Protein AF-A0A6L8L2R3-F1 (afdb_monomer_lite)

Secondary structure (DSSP, 8-state):
-PPPPP--TTHHHHHHHHHHHHHHHHHHHHHHHHHHHHHHHHHHHHHHHHHHHHHHHHHTSTT----HHHHHHHHHHHHHHHHHHHHHHHHHHHHHHHHHHHHHHHHHHHHHHHHHHHHHHHHHHHHHHHHHHHHHHHHHHHHHHHHHHHHHTTS--

Sequence (157 aa):
MAPARFRYALEPAALQRQWTLDALLLELSECNVALRQRHDEHGQVLAQLAEGRADWLAMSAPGQLLQVDRQRRLAGYLEQRQRTAAALAQACDALAQQREQIIAQIGAAQRAVDAVLAHKDQARAVFFKARLSSEFKQADDQWNVLQTVRSTDGDEY

Foldseek 3Di:
DDDDDDDDPCVVVLVVLVVVLVVLVVVLVVLVVVLVVLVVVLVVLVVVLVVLVVVLVVLVDPPHDNPPVVNVVSVVVNVVSVVVNVVSVVVSVVSVVVSVVSVVVSVVSVVVSVVVVVVSVVSVVVVVVVVVVVVVVVVVVVVVVVVVVVVVVVPPD

Structure (mmCIF, N/CA/C/O backbone):
data_AF-A0A6L8L2R3-F1
#
_entry.id   AF-A0A6L8L2R3-F1
#
loop_
_atom_site.group_PDB
_atom_site.id
_atom_site.type_symbol
_atom_site.label_atom_id
_atom_site.label_alt_id
_atom_site.label_comp_id
_atom_site.label_asym_id
_atom_site.label_entity_id
_atom_site.label_seq_id
_atom_site.pdbx_PDB_ins_code
_atom_site.Cartn_x
_atom_site.Cartn_y
_atom_site.Cartn_z
_atom_site.occupancy
_atom_site.B_iso_or_equiv
_atom_site.auth_seq_id
_atom_site.auth_comp_id
_atom_site.auth_asym_id
_atom_site.auth_atom_id
_atom_site.pdbx_PDB_model_num
ATOM 1 N N . MET A 1 1 ? 20.537 19.324 -45.240 1.00 44.88 1 MET A N 1
ATOM 2 C CA . MET A 1 1 ? 19.531 18.380 -44.697 1.00 44.88 1 MET A CA 1
ATOM 3 C C . MET A 1 1 ? 19.765 18.243 -43.201 1.00 44.88 1 MET A C 1
ATOM 5 O O . MET A 1 1 ? 20.913 18.094 -42.806 1.00 44.88 1 MET A O 1
ATOM 9 N N . ALA A 1 2 ? 18.730 18.364 -42.366 1.00 49.88 2 ALA A N 1
ATOM 10 C CA . ALA A 1 2 ? 18.891 18.203 -40.920 1.00 49.88 2 ALA A CA 1
ATOM 11 C C . ALA A 1 2 ? 19.215 16.734 -40.580 1.00 49.88 2 ALA A C 1
ATOM 13 O O . ALA A 1 2 ? 18.607 15.839 -41.172 1.00 49.88 2 ALA A O 1
ATOM 14 N N . PRO A 1 3 ? 20.141 16.460 -39.646 1.00 64.12 3 PRO A N 1
ATOM 15 C CA . PRO A 1 3 ? 20.484 15.093 -39.281 1.00 64.12 3 PRO A CA 1
ATOM 16 C C . PRO A 1 3 ? 19.282 14.376 -38.653 1.00 64.12 3 PRO A C 1
ATOM 18 O O . PRO A 1 3 ? 18.579 14.941 -37.809 1.00 64.12 3 PRO A O 1
ATOM 21 N N . ALA A 1 4 ? 19.064 13.116 -39.040 1.00 74.75 4 ALA A N 1
ATOM 22 C CA . ALA A 1 4 ? 18.007 12.283 -38.477 1.00 74.75 4 ALA A CA 1
ATOM 23 C C . ALA A 1 4 ? 18.169 12.171 -36.947 1.00 74.75 4 ALA A C 1
ATOM 25 O O . ALA A 1 4 ? 19.231 11.798 -36.437 1.00 74.75 4 ALA A O 1
ATOM 26 N N . ARG A 1 5 ? 17.115 12.538 -36.208 1.00 84.75 5 ARG A N 1
ATOM 27 C CA . ARG A 1 5 ? 17.055 12.454 -34.740 1.00 84.75 5 ARG A CA 1
ATOM 28 C C . ARG A 1 5 ? 16.592 11.056 -34.325 1.00 84.75 5 ARG A C 1
ATOM 30 O O . ARG A 1 5 ? 15.692 10.507 -34.956 1.00 84.75 5 ARG A O 1
ATOM 37 N N . PHE A 1 6 ? 17.163 10.511 -33.250 1.00 88.25 6 PHE A N 1
ATOM 38 C CA . PHE A 1 6 ? 16.705 9.244 -32.674 1.00 88.25 6 PHE A CA 1
ATOM 39 C C . PHE A 1 6 ? 15.242 9.361 -32.227 1.00 88.25 6 PHE A C 1
ATOM 41 O O . PHE A 1 6 ? 14.882 10.293 -31.506 1.00 88.25 6 PHE A O 1
ATOM 48 N N . ARG A 1 7 ? 14.409 8.407 -32.645 1.00 90.00 7 ARG A N 1
ATOM 49 C CA . ARG A 1 7 ? 13.029 8.243 -32.181 1.00 90.00 7 ARG A CA 1
ATOM 50 C C . ARG A 1 7 ? 12.860 6.809 -31.713 1.00 90.00 7 ARG A C 1
ATOM 52 O O . ARG A 1 7 ? 13.138 5.880 -32.467 1.00 90.00 7 ARG A O 1
ATOM 59 N N . TYR A 1 8 ? 12.421 6.638 -30.474 1.00 91.81 8 TYR A N 1
ATOM 60 C CA . TYR A 1 8 ? 12.203 5.316 -29.915 1.00 91.81 8 TYR A CA 1
ATOM 61 C C . TYR A 1 8 ? 10.848 4.772 -30.376 1.00 91.81 8 TYR A C 1
ATOM 63 O O . TYR A 1 8 ? 9.813 5.392 -30.147 1.00 91.81 8 TYR A O 1
ATOM 71 N N . ALA A 1 9 ? 10.851 3.617 -31.042 1.00 90.19 9 ALA A N 1
ATOM 72 C CA . ALA A 1 9 ? 9.642 3.042 -31.637 1.00 90.19 9 ALA A CA 1
ATOM 73 C C . ALA A 1 9 ? 8.581 2.645 -30.594 1.00 90.19 9 ALA A C 1
ATOM 75 O O . ALA A 1 9 ? 7.391 2.655 -30.890 1.00 90.19 9 ALA A O 1
ATOM 76 N N . LEU A 1 10 ? 9.008 2.329 -29.367 1.00 93.31 10 LEU A N 1
ATOM 77 C CA . LEU A 1 10 ? 8.130 1.906 -28.274 1.00 93.31 10 LEU A CA 1
ATOM 78 C C . LEU A 1 10 ? 7.832 3.037 -27.277 1.00 93.31 10 LEU A C 1
ATOM 80 O O . LEU A 1 10 ? 7.410 2.761 -26.156 1.00 93.31 10 LEU A O 1
ATOM 84 N N . GLU A 1 11 ? 8.028 4.302 -27.663 1.00 91.75 11 GLU A N 1
ATOM 85 C CA . GLU A 1 11 ? 7.728 5.455 -26.801 1.00 91.75 11 GLU A CA 1
ATOM 86 C C . GLU A 1 11 ? 6.278 5.457 -26.277 1.00 91.75 11 GLU A C 1
ATOM 88 O O . GLU A 1 11 ? 6.101 5.646 -25.073 1.00 91.75 11 GLU A O 1
ATOM 93 N N . PRO A 1 12 ? 5.238 5.162 -27.091 1.00 93.62 12 PRO A N 1
ATOM 94 C CA . PRO A 1 12 ? 3.864 5.114 -26.584 1.00 93.62 12 PRO A CA 1
ATOM 95 C C . PRO A 1 12 ? 3.674 4.049 -25.497 1.00 93.62 12 PRO A C 1
ATOM 97 O O . PRO A 1 12 ? 3.016 4.290 -24.490 1.00 93.62 12 PRO A O 1
ATOM 100 N N . ALA A 1 13 ? 4.306 2.884 -25.663 1.00 91.75 13 ALA A N 1
ATOM 101 C CA . ALA A 1 13 ? 4.243 1.803 -24.685 1.00 91.75 13 ALA A CA 1
ATOM 102 C C . ALA A 1 13 ? 5.051 2.110 -23.411 1.00 91.75 13 ALA A C 1
ATOM 104 O O . ALA A 1 13 ? 4.745 1.571 -22.349 1.00 91.75 13 ALA A O 1
ATOM 105 N N . ALA A 1 14 ? 6.093 2.943 -23.498 1.00 92.44 14 ALA A N 1
ATOM 106 C CA . ALA A 1 14 ? 6.828 3.432 -22.333 1.00 92.44 14 ALA A CA 1
ATOM 107 C C . ALA A 1 14 ? 5.964 4.396 -21.509 1.00 92.44 14 ALA A C 1
ATOM 109 O O . ALA A 1 14 ? 5.814 4.202 -20.305 1.00 92.44 14 ALA A O 1
ATOM 110 N N . LEU A 1 15 ? 5.333 5.368 -22.177 1.00 95.25 15 LEU A N 1
ATOM 111 C CA . LEU A 1 15 ? 4.427 6.328 -21.543 1.00 95.25 15 LEU A CA 1
ATOM 112 C C . LEU A 1 15 ? 3.234 5.636 -20.885 1.00 95.25 15 LEU A C 1
ATOM 114 O O . LEU A 1 15 ? 2.913 5.932 -19.741 1.00 95.25 15 LEU A O 1
ATOM 118 N N . GLN A 1 16 ? 2.624 4.663 -21.565 1.00 95.38 16 GLN A N 1
ATOM 119 C CA . GLN A 1 16 ? 1.507 3.912 -20.999 1.00 95.38 16 GLN A CA 1
ATOM 120 C C . GLN A 1 16 ? 1.897 3.187 -19.704 1.00 95.38 16 GLN A C 1
ATOM 122 O O . GLN A 1 16 ? 1.151 3.233 -18.733 1.00 95.38 16 GLN A O 1
ATOM 127 N N . ARG A 1 17 ? 3.073 2.547 -19.663 1.00 94.44 17 ARG A N 1
ATOM 128 C CA . ARG A 1 17 ? 3.566 1.875 -18.449 1.00 94.44 17 ARG A CA 1
ATOM 129 C C . ARG A 1 17 ? 3.868 2.860 -17.325 1.00 94.44 17 ARG A C 1
ATOM 131 O O . ARG A 1 17 ? 3.618 2.538 -16.168 1.00 94.44 17 ARG A O 1
ATOM 138 N N . GLN A 1 18 ? 4.377 4.042 -17.664 1.00 95.81 18 GLN A N 1
ATOM 139 C CA . GLN A 1 18 ? 4.599 5.107 -16.693 1.00 95.81 18 GLN A CA 1
ATOM 140 C C . GLN A 1 18 ? 3.274 5.593 -16.097 1.00 95.81 18 GLN A C 1
ATOM 142 O O . GLN A 1 18 ? 3.152 5.656 -14.882 1.00 95.81 18 GLN A O 1
ATOM 147 N N . TRP A 1 19 ? 2.242 5.797 -16.919 1.00 97.19 19 TRP A N 1
ATOM 148 C CA . TRP A 1 19 ? 0.906 6.135 -16.422 1.00 97.19 19 TRP A CA 1
ATOM 149 C C . TRP A 1 19 ? 0.290 5.035 -15.562 1.00 97.19 19 TRP A C 1
ATOM 151 O O . TRP A 1 19 ? -0.362 5.343 -14.571 1.00 97.19 19 TRP A O 1
ATOM 161 N N . THR A 1 20 ? 0.502 3.759 -15.898 1.00 95.88 20 THR A N 1
ATOM 162 C CA . THR A 1 20 ? 0.075 2.655 -15.027 1.00 95.88 20 THR A CA 1
ATOM 163 C C . THR A 1 20 ? 0.756 2.734 -13.661 1.00 95.88 20 THR A C 1
ATOM 165 O O . THR A 1 20 ? 0.094 2.550 -12.646 1.00 95.88 20 THR A O 1
ATOM 168 N N . LEU A 1 21 ? 2.060 3.024 -13.620 1.00 97.56 21 LEU A N 1
ATOM 169 C CA . LEU A 1 21 ? 2.786 3.191 -12.362 1.00 97.56 21 LEU A CA 1
ATOM 170 C C . LEU A 1 21 ? 2.252 4.386 -11.560 1.00 97.56 21 LEU A C 1
ATOM 172 O O . LEU A 1 21 ? 1.984 4.242 -10.371 1.00 97.56 21 LEU A O 1
ATOM 176 N N . ASP A 1 22 ? 2.048 5.531 -12.211 1.00 97.94 22 ASP A N 1
ATOM 177 C CA . ASP A 1 22 ? 1.522 6.740 -11.570 1.00 97.94 22 ASP A CA 1
ATOM 178 C C . ASP A 1 22 ? 0.111 6.512 -11.002 1.00 97.94 22 ASP A C 1
ATOM 180 O O . ASP A 1 22 ? -0.181 6.924 -9.879 1.00 97.94 22 ASP A O 1
ATOM 184 N N . ALA A 1 23 ? -0.748 5.798 -11.738 1.00 97.69 23 ALA A N 1
ATOM 185 C CA . ALA A 1 23 ? -2.081 5.419 -11.278 1.00 97.69 23 ALA A CA 1
ATOM 186 C C . ALA A 1 23 ? -2.022 4.521 -10.032 1.00 97.69 23 ALA A C 1
ATOM 188 O O . ALA A 1 23 ? -2.712 4.789 -9.052 1.00 97.69 23 ALA A O 1
ATOM 189 N N . LEU A 1 24 ? -1.145 3.513 -10.019 1.00 97.75 24 LEU A N 1
ATOM 190 C CA . LEU A 1 24 ? -0.968 2.640 -8.855 1.00 97.75 24 LEU A CA 1
ATOM 191 C C . LEU A 1 24 ? -0.420 3.391 -7.631 1.00 97.75 24 LEU A C 1
ATOM 193 O O . LEU A 1 24 ? -0.802 3.098 -6.499 1.00 97.75 24 LEU A O 1
ATOM 197 N N . LEU A 1 25 ? 0.468 4.369 -7.833 1.00 98.00 25 LEU A N 1
ATOM 198 C CA . LEU A 1 25 ? 0.969 5.217 -6.748 1.00 98.00 25 LEU A CA 1
ATOM 199 C C . LEU A 1 25 ? -0.138 6.100 -6.157 1.00 98.00 25 LEU A C 1
ATOM 201 O O . LEU A 1 25 ? -0.185 6.288 -4.937 1.00 98.00 25 LEU A O 1
ATOM 205 N N . LEU A 1 26 ? -1.041 6.607 -7.000 1.00 98.19 26 LEU A N 1
ATOM 206 C CA . LEU A 1 26 ? -2.221 7.339 -6.554 1.00 98.19 26 LEU A CA 1
ATOM 207 C C . LEU A 1 26 ? -3.154 6.428 -5.747 1.00 98.19 26 LEU A C 1
ATOM 209 O O . LEU A 1 26 ? -3.480 6.770 -4.610 1.00 98.19 26 LEU A O 1
ATOM 213 N N . GLU A 1 27 ? -3.488 5.245 -6.262 1.00 97.50 27 GLU A N 1
ATOM 214 C CA . GLU A 1 27 ? -4.311 4.257 -5.550 1.00 97.50 27 GLU A CA 1
ATOM 215 C C . GLU A 1 27 ? -3.701 3.871 -4.191 1.00 97.50 27 GLU A C 1
ATOM 217 O O . GLU A 1 27 ? -4.408 3.778 -3.184 1.00 97.50 27 GLU A O 1
ATOM 222 N N . LEU A 1 28 ? -2.373 3.714 -4.112 1.00 98.12 28 LEU A N 1
ATOM 223 C CA . LEU A 1 28 ? -1.679 3.459 -2.847 1.00 98.12 28 LEU A CA 1
ATOM 224 C C . LEU A 1 28 ? -1.866 4.613 -1.854 1.00 98.12 28 LEU A C 1
ATOM 226 O O . LEU A 1 28 ? -2.060 4.382 -0.658 1.00 98.12 28 LEU A O 1
ATOM 230 N N . SER A 1 29 ? -1.787 5.856 -2.330 1.00 97.88 29 SER A N 1
ATOM 231 C CA . SER A 1 29 ? -1.972 7.042 -1.491 1.00 97.88 29 SER A CA 1
ATOM 232 C C . SER A 1 29 ? -3.395 7.122 -0.933 1.00 97.88 29 SER A C 1
ATOM 234 O O . SER A 1 29 ? -3.566 7.338 0.267 1.00 97.88 29 SER A O 1
ATOM 236 N N . GLU A 1 30 ? -4.401 6.839 -1.762 1.00 97.94 30 GLU A N 1
ATOM 237 C CA . GLU A 1 30 ? -5.809 6.802 -1.368 1.00 97.94 30 GLU A CA 1
ATOM 238 C C . GLU A 1 30 ? -6.061 5.681 -0.355 1.00 97.94 30 GLU A C 1
ATOM 240 O O . GLU A 1 30 ? -6.674 5.911 0.691 1.00 97.94 30 GLU A O 1
ATOM 245 N N . CYS A 1 31 ? -5.501 4.491 -0.598 1.00 97.69 31 CYS A N 1
ATOM 246 C CA . CYS A 1 31 ? -5.593 3.361 0.323 1.00 97.69 31 CYS A CA 1
ATOM 247 C C . CYS A 1 31 ? -4.959 3.682 1.687 1.00 97.69 31 CYS A C 1
ATOM 249 O O . CYS A 1 31 ? -5.518 3.333 2.728 1.00 97.69 31 CYS A O 1
ATOM 251 N N . ASN A 1 32 ? -3.818 4.379 1.710 1.00 97.44 32 ASN A N 1
ATOM 252 C CA . ASN A 1 32 ? -3.167 4.797 2.954 1.00 97.44 32 ASN A CA 1
ATOM 253 C C . ASN A 1 32 ? -4.007 5.824 3.728 1.00 97.44 32 ASN A C 1
ATOM 255 O O . ASN A 1 32 ? -4.093 5.743 4.955 1.00 97.44 32 ASN A O 1
ATOM 259 N N . VAL A 1 33 ? -4.634 6.778 3.031 1.00 98.12 33 VAL A N 1
ATOM 260 C CA . VAL A 1 33 ? -5.542 7.756 3.652 1.00 98.12 33 VAL A CA 1
ATOM 261 C C . VAL A 1 33 ? -6.750 7.046 4.258 1.00 98.12 33 VAL A C 1
ATOM 263 O O . VAL A 1 33 ? -7.060 7.273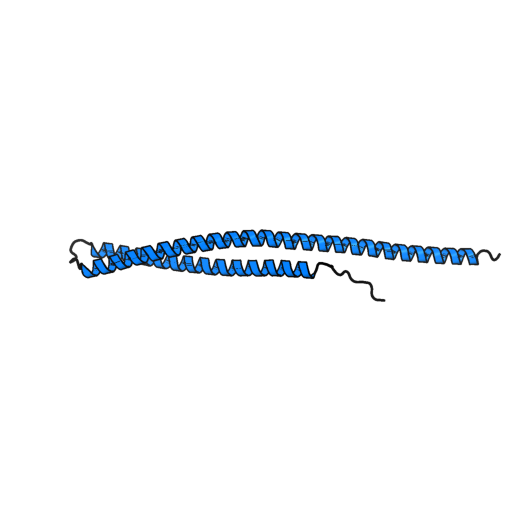 5.428 1.00 98.12 33 VAL A O 1
ATOM 266 N N . ALA A 1 34 ? -7.381 6.139 3.509 1.00 97.00 34 ALA A N 1
ATOM 267 C CA . ALA A 1 34 ? -8.514 5.357 3.991 1.00 97.00 34 ALA A CA 1
ATOM 268 C C . ALA A 1 34 ? -8.140 4.507 5.216 1.00 97.00 34 ALA A C 1
ATOM 270 O O . ALA A 1 34 ? -8.861 4.508 6.213 1.00 97.00 34 ALA A O 1
ATOM 271 N N . LEU A 1 35 ? -6.991 3.826 5.182 1.00 97.12 35 LEU A N 1
ATOM 272 C CA . LEU A 1 35 ? -6.503 3.010 6.294 1.00 97.12 35 LEU A CA 1
ATOM 273 C C . LEU A 1 35 ? -6.239 3.852 7.546 1.00 97.12 35 LEU A C 1
ATOM 275 O O . LEU A 1 35 ? -6.648 3.467 8.641 1.00 97.12 35 LEU A O 1
ATOM 279 N N . ARG A 1 36 ? -5.613 5.025 7.392 1.00 97.62 36 ARG A N 1
ATOM 280 C CA . ARG A 1 36 ? -5.400 5.959 8.504 1.00 97.62 36 ARG A CA 1
ATOM 281 C C . ARG A 1 36 ? -6.724 6.417 9.107 1.00 97.62 36 ARG A C 1
ATOM 283 O O . ARG A 1 36 ? -6.888 6.340 10.319 1.00 97.62 36 ARG A O 1
ATOM 290 N N . GLN A 1 37 ? -7.678 6.824 8.270 1.00 97.69 37 GLN A N 1
ATOM 291 C CA . GLN A 1 37 ? -8.994 7.251 8.735 1.00 97.69 37 GLN A CA 1
ATOM 292 C C . GLN A 1 37 ? -9.706 6.135 9.516 1.00 97.69 37 GLN A C 1
ATOM 294 O O . GLN A 1 37 ? -10.245 6.387 10.592 1.00 97.69 37 GLN A O 1
ATOM 299 N N . ARG A 1 38 ? -9.672 4.889 9.026 1.00 96.56 38 ARG A N 1
ATOM 300 C CA . ARG A 1 38 ? -10.278 3.749 9.733 1.00 96.56 38 ARG A CA 1
ATOM 301 C C . ARG A 1 38 ? -9.572 3.420 11.043 1.00 96.56 38 ARG A C 1
ATOM 303 O O . ARG A 1 38 ? -10.248 3.094 12.017 1.00 96.56 38 ARG A O 1
ATOM 310 N N . HIS A 1 39 ? -8.251 3.565 11.107 1.00 97.38 39 HIS A N 1
ATOM 311 C CA . HIS A 1 39 ? -7.515 3.443 12.364 1.00 97.38 39 HIS A CA 1
ATOM 312 C C . HIS A 1 39 ? -7.903 4.520 13.377 1.00 97.38 39 HIS A C 1
ATOM 314 O O . HIS A 1 39 ? -8.106 4.192 14.547 1.00 97.38 39 HIS A O 1
ATOM 320 N N . ASP A 1 40 ? -8.047 5.770 12.938 1.00 97.94 40 ASP A N 1
ATOM 321 C CA . ASP A 1 40 ? -8.457 6.877 13.802 1.00 97.94 40 ASP A CA 1
ATOM 322 C C . ASP A 1 40 ? -9.890 6.657 14.327 1.00 97.94 40 ASP A C 1
ATOM 324 O O . ASP A 1 40 ? -10.139 6.772 15.529 1.00 97.94 40 ASP A O 1
ATOM 328 N N . GLU A 1 41 ? -10.822 6.245 13.459 1.00 97.44 41 GLU A N 1
ATOM 329 C CA . GLU A 1 41 ? -12.192 5.864 13.838 1.00 97.44 41 GLU A CA 1
ATOM 330 C C . GLU A 1 41 ? -12.203 4.697 14.840 1.00 97.44 41 GLU A C 1
ATOM 332 O O . GLU A 1 41 ? -12.905 4.743 15.854 1.00 97.44 41 GLU A O 1
ATOM 337 N N . HIS A 1 42 ? -11.397 3.659 14.599 1.00 97.44 42 HIS A N 1
ATOM 338 C CA . HIS A 1 42 ? -11.267 2.522 15.508 1.00 97.44 42 HIS A CA 1
ATOM 339 C C . HIS A 1 42 ? -10.724 2.959 16.875 1.00 97.44 42 HIS A C 1
ATOM 341 O O . HIS A 1 42 ? -11.281 2.586 17.908 1.00 97.44 42 HIS A O 1
ATOM 347 N N . GLY A 1 43 ? -9.696 3.812 16.893 1.00 97.56 43 GLY A N 1
ATOM 348 C CA . GLY A 1 43 ? -9.129 4.382 18.114 1.00 97.56 43 GLY A CA 1
ATOM 349 C C . GLY A 1 43 ? -10.153 5.178 18.927 1.00 97.56 43 GLY A C 1
ATOM 350 O O . GLY A 1 43 ? -10.241 5.004 20.143 1.00 97.56 43 GLY A O 1
ATOM 351 N N . GLN A 1 44 ? -10.990 5.982 18.266 1.00 97.88 44 GLN A N 1
ATOM 352 C CA . GLN A 1 44 ? -12.076 6.717 18.924 1.00 97.88 44 GLN A CA 1
ATOM 353 C C . GLN A 1 44 ? -13.109 5.777 19.556 1.00 97.88 44 GLN A C 1
ATOM 355 O O . GLN A 1 44 ? -13.534 6.000 20.691 1.00 97.88 44 GLN A O 1
ATOM 360 N N . VAL A 1 45 ? -13.496 4.702 18.863 1.00 97.50 45 VAL A N 1
ATOM 361 C CA . VAL A 1 45 ? -14.438 3.711 19.408 1.00 97.50 45 VAL A CA 1
ATOM 362 C C . VAL A 1 45 ? -13.833 2.966 20.602 1.00 97.50 45 VAL A C 1
ATOM 364 O O . VAL A 1 45 ? -14.534 2.725 21.586 1.00 97.50 45 VAL A O 1
ATOM 367 N N . LEU A 1 46 ? -12.539 2.640 20.565 1.00 97.62 46 LEU A N 1
ATOM 368 C CA . LEU A 1 46 ? -11.847 2.029 21.703 1.00 97.62 46 LEU A CA 1
ATOM 369 C C . LEU A 1 46 ? -11.786 2.967 22.915 1.00 97.62 46 LEU A C 1
ATOM 371 O O . LEU A 1 46 ? -12.016 2.517 24.039 1.00 97.62 46 LEU A O 1
ATOM 375 N N . ALA A 1 47 ? -11.547 4.263 22.701 1.00 97.38 47 ALA A N 1
ATOM 376 C CA . ALA A 1 47 ? -11.592 5.260 23.769 1.00 97.38 47 ALA A CA 1
ATOM 377 C C . ALA A 1 47 ? -12.997 5.357 24.393 1.00 97.38 47 ALA A C 1
ATOM 379 O O . ALA A 1 47 ? -13.135 5.289 25.613 1.00 97.38 47 ALA A O 1
ATOM 380 N N . GLN A 1 48 ? -14.047 5.396 23.565 1.00 96.50 48 GLN A N 1
ATOM 381 C CA . GLN A 1 48 ? -15.444 5.392 24.021 1.00 96.50 48 GLN A CA 1
ATOM 382 C C . GLN A 1 48 ? -15.818 4.111 24.783 1.00 96.50 48 GLN A C 1
ATOM 384 O O . GLN A 1 48 ? -16.606 4.153 25.728 1.00 96.50 48 GLN A O 1
ATOM 389 N N . LEU A 1 49 ? -15.270 2.958 24.386 1.00 97.00 49 LEU A N 1
ATOM 390 C CA . LEU A 1 49 ? -15.434 1.703 25.120 1.00 97.00 49 LEU A CA 1
ATOM 391 C C . LEU A 1 49 ? -14.747 1.745 26.485 1.00 97.00 49 LEU A C 1
ATOM 393 O O . LEU A 1 49 ? -15.304 1.229 27.452 1.00 97.00 49 LEU A O 1
ATOM 397 N N . ALA A 1 50 ? -13.551 2.327 26.571 1.00 96.06 50 ALA A N 1
ATOM 398 C CA . ALA A 1 50 ? -12.832 2.476 27.831 1.00 96.06 50 ALA A CA 1
ATOM 399 C C . ALA A 1 50 ? -13.585 3.403 28.798 1.00 96.06 50 ALA A C 1
ATOM 401 O O . ALA A 1 50 ? -13.785 3.035 29.955 1.00 96.06 50 ALA A O 1
ATOM 402 N N . GLU A 1 51 ? -14.075 4.543 28.306 1.00 95.56 51 GLU A N 1
ATOM 403 C CA . GLU A 1 51 ? -14.903 5.481 29.072 1.00 95.56 51 GLU A CA 1
ATOM 404 C C . GLU A 1 51 ? -16.201 4.818 29.553 1.00 95.56 51 GLU A C 1
ATOM 406 O O . GLU A 1 51 ? -16.472 4.776 30.750 1.00 95.56 51 GLU A O 1
ATOM 411 N N . GLY A 1 52 ? -16.951 4.171 28.654 1.00 94.06 52 GLY A N 1
ATOM 412 C CA . GLY A 1 52 ? -18.191 3.490 29.031 1.00 94.06 52 GLY A CA 1
ATOM 413 C C . GLY A 1 52 ? -17.982 2.327 30.014 1.00 94.06 52 GLY A C 1
ATOM 414 O O . GLY A 1 52 ? -18.860 2.035 30.825 1.00 94.06 52 GLY A O 1
ATOM 415 N N . ARG A 1 53 ? -16.819 1.660 29.984 1.00 93.50 53 ARG A N 1
ATOM 416 C CA . ARG A 1 53 ? -16.439 0.649 30.989 1.00 93.50 53 ARG A CA 1
ATOM 417 C C . ARG A 1 53 ? -16.115 1.282 32.341 1.00 93.50 53 ARG A C 1
ATOM 419 O O . ARG A 1 53 ? -16.475 0.704 33.365 1.00 93.50 53 ARG A O 1
ATOM 426 N N . ALA A 1 54 ? -15.466 2.444 32.359 1.00 93.50 54 ALA A N 1
ATOM 427 C CA . ALA A 1 54 ? -15.226 3.191 33.590 1.00 93.50 54 ALA A CA 1
ATOM 428 C C . ALA A 1 54 ? -16.552 3.647 34.224 1.00 93.50 54 ALA A C 1
ATOM 430 O O . ALA A 1 54 ? -16.758 3.439 35.420 1.00 93.50 54 ALA A O 1
ATOM 431 N N . ASP A 1 55 ? -17.488 4.146 33.414 1.00 91.19 55 ASP A N 1
ATOM 432 C CA . ASP A 1 55 ? -18.840 4.500 33.857 1.00 91.19 55 ASP A CA 1
ATOM 433 C C . ASP A 1 55 ? -19.596 3.295 34.418 1.00 91.19 55 ASP A C 1
ATOM 435 O O . ASP A 1 55 ? -20.248 3.388 35.461 1.00 91.19 55 ASP A O 1
ATOM 439 N N . TRP A 1 56 ? -19.485 2.139 33.756 1.00 90.44 56 TRP A N 1
ATOM 440 C CA . TRP A 1 56 ? -20.088 0.896 34.230 1.00 90.44 56 TRP A CA 1
ATOM 441 C C . TRP A 1 56 ? -19.571 0.515 35.621 1.00 90.44 56 TRP A C 1
ATOM 443 O O . TRP A 1 56 ? -20.361 0.211 36.516 1.00 90.44 56 TRP A O 1
ATOM 453 N N . LEU A 1 57 ? -18.250 0.575 35.820 1.00 89.25 57 LEU A N 1
ATOM 454 C CA . LEU A 1 57 ? -17.615 0.294 37.107 1.00 89.25 57 LEU A CA 1
ATOM 455 C C . LEU A 1 57 ? -18.054 1.295 38.183 1.00 89.25 57 LEU A C 1
ATOM 457 O O . LEU A 1 57 ? -18.415 0.881 39.286 1.00 89.25 57 LEU A O 1
ATOM 461 N N . ALA A 1 58 ? -18.107 2.589 37.857 1.00 88.44 58 ALA A N 1
ATOM 462 C CA . ALA A 1 58 ? -18.559 3.633 38.774 1.00 88.44 58 ALA A CA 1
ATOM 463 C C . ALA A 1 58 ? -20.017 3.427 39.223 1.00 88.44 58 ALA A C 1
ATOM 465 O O . ALA A 1 58 ? -20.346 3.629 40.391 1.00 88.44 58 ALA A O 1
ATOM 466 N N . MET A 1 59 ? -20.887 2.957 38.325 1.00 84.88 59 MET A N 1
ATOM 467 C CA . MET A 1 59 ? -22.278 2.621 38.647 1.00 84.88 59 MET A CA 1
ATOM 468 C C . MET A 1 59 ? -22.428 1.378 39.536 1.00 84.88 59 MET A C 1
ATOM 470 O O . MET A 1 59 ? -23.471 1.204 40.162 1.00 84.88 59 MET A O 1
ATOM 474 N N . SER A 1 60 ? -21.415 0.512 39.584 1.00 82.94 60 SER A N 1
ATOM 475 C CA . SER A 1 60 ? -21.379 -0.678 40.444 1.00 82.94 60 SER A CA 1
ATOM 476 C C . SER A 1 60 ? -20.701 -0.443 41.801 1.00 82.94 60 SER A C 1
ATOM 478 O O . SER A 1 60 ? -20.514 -1.389 42.566 1.00 82.94 60 SER A O 1
ATOM 480 N N . ALA A 1 61 ? -20.330 0.804 42.115 1.00 84.31 61 ALA A N 1
ATOM 481 C CA . ALA A 1 61 ? -19.672 1.142 43.370 1.00 84.31 61 ALA A CA 1
ATOM 482 C C . ALA A 1 61 ? -20.585 0.893 44.595 1.00 84.31 61 ALA A C 1
ATOM 484 O O . ALA A 1 61 ? -21.795 1.141 44.529 1.00 84.31 61 ALA A O 1
ATOM 485 N N . PRO A 1 62 ? -20.029 0.446 45.739 1.00 77.69 62 PRO A N 1
ATOM 486 C CA . PRO A 1 62 ? -20.803 0.204 46.955 1.00 77.69 62 PRO A CA 1
ATOM 487 C C . PRO A 1 62 ? -21.531 1.470 47.429 1.00 77.69 62 PRO A C 1
ATOM 489 O O . PRO A 1 62 ? -20.953 2.554 47.441 1.00 77.69 62 PRO A O 1
ATOM 492 N N . GLY A 1 63 ? -22.792 1.334 47.850 1.00 74.88 63 GLY A N 1
ATOM 493 C CA . GLY A 1 63 ? -23.595 2.448 48.378 1.00 74.88 63 GLY A CA 1
ATOM 494 C C . GLY A 1 63 ? -24.344 3.282 47.329 1.00 74.88 63 GLY A C 1
ATOM 495 O O . GLY A 1 63 ? -25.081 4.191 47.704 1.00 74.88 63 GLY A O 1
ATOM 496 N N . GLN A 1 64 ? -24.213 2.971 46.034 1.00 75.81 64 GLN A N 1
ATOM 497 C CA . GLN A 1 64 ? -25.024 3.564 44.963 1.00 75.81 64 GLN A CA 1
ATOM 498 C C . GLN A 1 64 ? -26.366 2.827 44.796 1.00 75.81 64 GLN A C 1
ATOM 500 O O . GLN A 1 64 ? -26.431 1.598 44.842 1.00 75.81 64 GLN A O 1
ATOM 505 N N . LEU A 1 65 ? -27.446 3.577 44.553 1.00 76.88 65 LEU A N 1
ATOM 506 C CA . LEU A 1 65 ? -28.742 3.012 44.163 1.00 76.88 65 LEU A CA 1
ATOM 507 C C . LEU A 1 65 ? -28.665 2.494 42.721 1.00 76.88 65 LEU A C 1
ATOM 509 O O . LEU A 1 65 ? -28.404 3.249 41.783 1.00 76.88 65 LEU A O 1
ATOM 513 N N . LEU A 1 66 ? -28.930 1.201 42.545 1.00 75.69 66 LEU A N 1
ATOM 514 C CA . LEU A 1 66 ? -28.940 0.531 41.247 1.00 75.69 66 LEU A CA 1
ATOM 515 C C . LEU A 1 66 ? -30.055 1.077 40.344 1.00 75.69 66 LEU A C 1
ATOM 517 O O . LEU A 1 66 ? -31.229 0.745 40.493 1.00 75.69 66 LEU A O 1
ATOM 521 N N . GLN A 1 67 ? -29.674 1.891 39.360 1.00 84.12 67 GLN A N 1
ATOM 522 C CA . GLN A 1 67 ? -30.570 2.334 38.292 1.00 84.12 67 GLN A CA 1
ATOM 523 C C . GLN A 1 67 ? -30.549 1.327 37.137 1.00 84.12 67 GLN A C 1
ATOM 525 O O . GLN A 1 67 ? -29.777 1.466 36.184 1.00 84.12 67 GLN A O 1
ATOM 530 N N . VAL A 1 68 ? -31.412 0.312 37.227 1.00 84.00 68 VAL A N 1
ATOM 531 C CA . VAL A 1 68 ? -31.490 -0.816 36.278 1.00 84.00 68 VAL A CA 1
ATOM 532 C C . VAL A 1 68 ? -31.644 -0.347 34.825 1.00 84.00 68 VAL A C 1
ATOM 534 O O . VAL A 1 68 ? -30.950 -0.844 33.938 1.00 84.00 68 VAL A O 1
ATOM 537 N N . ASP A 1 69 ? -32.475 0.668 34.568 1.00 88.38 69 ASP A N 1
ATOM 538 C CA . ASP A 1 69 ? -32.665 1.209 33.214 1.00 88.38 69 ASP A CA 1
ATOM 539 C C . ASP A 1 69 ? -31.398 1.855 32.646 1.00 88.38 69 ASP A C 1
ATOM 541 O O . ASP A 1 69 ? -31.082 1.693 31.464 1.00 88.38 69 ASP A O 1
ATOM 545 N N . ARG A 1 70 ? -30.641 2.572 33.487 1.00 87.50 70 ARG A N 1
ATOM 546 C CA . ARG A 1 70 ? -29.377 3.202 33.087 1.00 87.50 70 ARG A CA 1
ATOM 547 C C . ARG A 1 70 ? -28.321 2.141 32.786 1.00 87.50 70 ARG A C 1
ATOM 549 O O . ARG A 1 70 ? -27.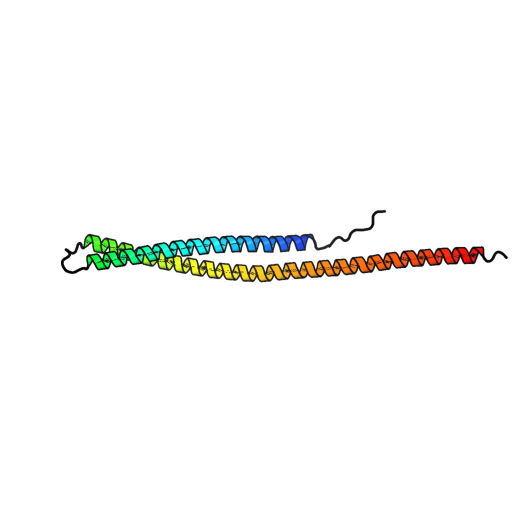643 2.248 31.767 1.00 87.50 70 ARG A O 1
ATOM 556 N N . GLN A 1 71 ? -28.234 1.091 33.605 1.00 87.88 71 GLN A N 1
ATOM 557 C CA . GLN A 1 71 ? -27.342 -0.040 33.338 1.00 87.88 71 GLN A CA 1
ATOM 558 C C . GLN A 1 71 ? -27.713 -0.751 32.039 1.00 87.88 71 GLN A C 1
ATOM 560 O O . GLN A 1 71 ? -26.852 -0.958 31.192 1.00 87.88 71 GLN A O 1
ATOM 565 N N . ARG A 1 72 ? -28.992 -1.062 31.813 1.00 91.12 72 ARG A N 1
ATOM 566 C CA . ARG A 1 72 ? -29.431 -1.713 30.572 1.00 91.12 72 ARG A CA 1
ATOM 567 C C . ARG A 1 72 ? -29.059 -0.895 29.330 1.00 91.12 72 ARG A C 1
ATOM 569 O O . ARG A 1 72 ? -28.590 -1.463 28.345 1.00 91.12 72 ARG A O 1
ATOM 576 N N . ARG A 1 73 ? -29.241 0.431 29.368 1.00 92.25 73 ARG A N 1
ATOM 577 C CA . ARG A 1 73 ? -28.833 1.326 28.269 1.00 92.25 73 ARG A CA 1
ATOM 578 C C . ARG A 1 73 ? -27.322 1.304 28.050 1.00 92.25 73 ARG A C 1
ATOM 580 O O . ARG A 1 73 ? -26.887 1.196 26.907 1.00 92.25 73 ARG A O 1
ATOM 587 N N . LEU A 1 74 ? -26.535 1.365 29.125 1.00 93.12 74 LEU A N 1
ATOM 588 C CA . LEU A 1 74 ? -25.076 1.331 29.040 1.00 93.12 74 LEU A CA 1
ATOM 589 C C . LEU A 1 74 ? -24.562 -0.019 28.516 1.00 93.12 74 LEU A C 1
ATOM 591 O O . LEU A 1 74 ? -23.657 -0.038 27.689 1.00 93.12 74 LEU A O 1
ATOM 595 N N . ALA A 1 75 ? -25.179 -1.134 28.915 1.00 92.88 75 ALA A N 1
ATOM 596 C CA . ALA A 1 75 ? -24.839 -2.462 28.405 1.00 92.88 75 ALA A CA 1
ATOM 597 C C . ALA A 1 75 ? -25.062 -2.552 26.889 1.00 92.88 75 ALA A C 1
ATOM 599 O O . ALA A 1 75 ? -24.157 -2.949 26.159 1.00 92.88 75 ALA A O 1
ATOM 600 N N . GLY A 1 76 ? -26.230 -2.107 26.407 1.00 95.44 76 GLY A N 1
ATOM 601 C CA . GLY A 1 76 ? -26.533 -2.081 24.973 1.00 95.44 76 GLY A CA 1
ATOM 602 C C . GLY A 1 76 ? -25.614 -1.140 24.188 1.00 95.44 76 GLY A C 1
ATOM 603 O O . GLY A 1 76 ? -25.177 -1.472 23.088 1.00 95.44 76 GLY A O 1
ATOM 604 N N . TYR A 1 77 ? -25.258 0.011 24.767 1.00 95.75 77 TYR A N 1
ATOM 605 C CA . TYR A 1 77 ? -24.273 0.923 24.185 1.00 95.75 77 TYR A CA 1
ATOM 606 C C . TYR A 1 77 ? -22.894 0.262 24.042 1.00 95.75 77 TYR A C 1
ATOM 608 O O . TYR A 1 77 ? -22.300 0.303 22.964 1.00 95.75 77 TYR A O 1
ATOM 616 N N . LEU A 1 78 ? -22.396 -0.380 25.102 1.00 96.38 78 LEU A N 1
ATOM 617 C CA . LEU A 1 78 ? -21.103 -1.064 25.099 1.00 96.38 78 LEU A CA 1
ATOM 618 C C . LEU A 1 78 ? -21.076 -2.236 24.117 1.00 96.38 78 LEU A C 1
ATOM 620 O O . LEU A 1 78 ? -20.095 -2.395 23.394 1.00 96.38 78 LEU A O 1
ATOM 624 N N . GLU A 1 79 ? -22.145 -3.029 24.054 1.00 97.12 79 GLU A N 1
ATOM 625 C CA . GLU A 1 79 ? -22.276 -4.115 23.082 1.00 97.12 79 GLU A CA 1
ATOM 626 C C . GLU A 1 79 ? -22.225 -3.580 21.645 1.00 97.12 79 GLU A C 1
ATOM 628 O O . GLU A 1 79 ? -21.454 -4.073 20.819 1.00 97.12 79 GLU A O 1
ATOM 633 N N . GLN A 1 80 ? -22.986 -2.522 21.351 1.00 97.19 80 GLN A N 1
ATOM 634 C CA . GLN A 1 80 ? -22.979 -1.902 20.030 1.00 97.19 80 GLN A CA 1
ATOM 635 C C . GLN A 1 80 ? -21.587 -1.376 19.665 1.00 97.19 80 GLN A C 1
ATOM 637 O O . GLN A 1 80 ? -21.109 -1.609 18.555 1.00 97.19 80 GLN A O 1
ATOM 642 N N . ARG A 1 81 ? -20.902 -0.709 20.599 1.00 97.06 81 ARG A N 1
ATOM 643 C CA . ARG A 1 81 ? -19.544 -0.198 20.374 1.00 97.06 81 ARG A CA 1
ATOM 644 C C . ARG A 1 81 ? -18.522 -1.314 20.176 1.00 97.06 81 ARG A C 1
ATOM 646 O O . ARG A 1 81 ? -17.651 -1.163 19.328 1.00 97.06 81 ARG A O 1
A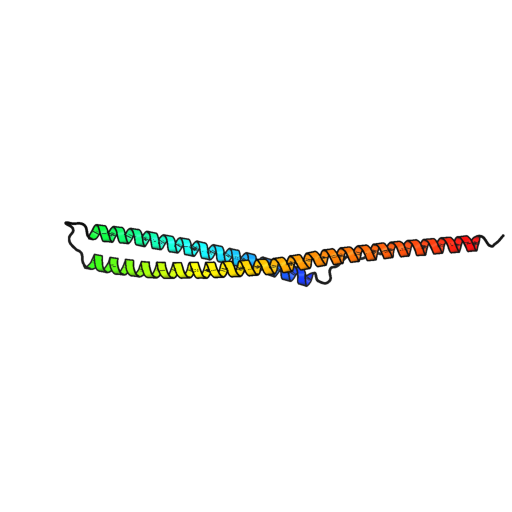TOM 653 N N . GLN A 1 82 ? -18.645 -2.444 20.875 1.00 97.25 82 GLN A N 1
ATOM 654 C CA . GLN A 1 82 ? -17.792 -3.617 20.645 1.00 97.25 82 GLN A CA 1
ATOM 655 C C . GLN A 1 82 ? -17.982 -4.189 19.240 1.00 97.25 82 GLN A C 1
ATOM 657 O O . GLN A 1 82 ? -16.998 -4.473 18.559 1.00 97.25 82 GLN A O 1
ATOM 662 N N . ARG A 1 83 ? -19.231 -4.295 18.772 1.00 97.81 83 ARG A N 1
AT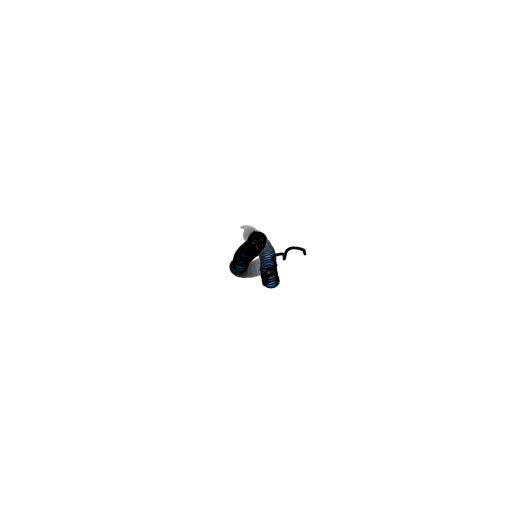OM 663 C CA . ARG A 1 83 ? -19.527 -4.727 17.398 1.00 97.81 83 ARG A CA 1
ATOM 664 C C . ARG A 1 83 ? -18.939 -3.760 16.371 1.00 97.81 83 ARG A C 1
ATOM 666 O O . ARG A 1 83 ? -18.318 -4.199 15.409 1.00 97.81 83 ARG A O 1
ATOM 673 N N . THR A 1 84 ? -19.084 -2.453 16.592 1.00 97.25 84 THR A N 1
ATOM 674 C CA . THR A 1 84 ? -18.477 -1.428 15.729 1.00 97.25 84 THR A CA 1
ATOM 675 C C . THR A 1 84 ? -16.950 -1.511 15.728 1.00 97.25 84 THR A C 1
ATOM 677 O O . THR A 1 84 ? -16.356 -1.438 14.658 1.00 97.25 84 THR A O 1
ATOM 680 N N . ALA A 1 85 ? -16.312 -1.713 16.884 1.00 97.50 85 ALA A N 1
ATOM 681 C CA . ALA A 1 85 ? -14.862 -1.872 16.969 1.00 97.50 85 ALA A CA 1
ATOM 682 C C . ALA A 1 85 ? -14.380 -3.094 16.175 1.00 97.50 85 ALA A C 1
ATOM 684 O O . ALA A 1 85 ? -13.461 -2.975 15.373 1.00 97.50 85 ALA A O 1
ATOM 685 N N . ALA A 1 86 ? -15.047 -4.242 16.332 1.00 97.81 86 ALA A N 1
ATOM 686 C CA . ALA A 1 86 ? -14.717 -5.456 15.588 1.00 97.81 86 ALA A CA 1
ATOM 687 C C . ALA A 1 86 ? -14.876 -5.269 14.069 1.00 97.81 86 ALA A C 1
ATOM 689 O O . ALA A 1 86 ? -14.006 -5.680 13.305 1.00 97.81 86 ALA A O 1
ATOM 690 N N . ALA A 1 87 ? -15.950 -4.605 13.631 1.00 97.81 87 ALA A N 1
ATOM 691 C CA . ALA A 1 87 ? -16.170 -4.305 12.217 1.00 97.81 87 ALA A CA 1
ATOM 692 C C . ALA A 1 87 ? -15.101 -3.353 11.649 1.00 97.81 87 ALA A C 1
ATOM 694 O O . ALA A 1 87 ? -14.615 -3.562 10.540 1.00 97.81 87 ALA A O 1
ATOM 695 N N . LEU A 1 88 ? -14.701 -2.329 12.411 1.00 97.19 88 LEU A N 1
ATOM 696 C CA . LEU A 1 88 ? -13.630 -1.411 12.012 1.00 97.19 88 LEU A CA 1
ATOM 697 C C . LEU A 1 88 ? -12.268 -2.108 11.964 1.00 97.19 88 LEU A C 1
ATOM 699 O O . LEU A 1 88 ? -11.518 -1.876 11.023 1.00 97.19 88 LEU A O 1
ATOM 703 N N . ALA A 1 89 ? -11.966 -2.992 12.917 1.00 97.31 89 ALA A N 1
ATOM 704 C CA . ALA A 1 89 ? -10.741 -3.788 12.898 1.00 97.31 89 ALA A CA 1
ATOM 705 C C . ALA A 1 89 ? -10.662 -4.664 11.636 1.00 97.31 89 ALA A C 1
ATOM 707 O O . ALA A 1 89 ? -9.663 -4.624 10.925 1.00 97.31 89 ALA A O 1
ATOM 708 N N . GLN A 1 90 ? -11.754 -5.357 11.289 1.00 97.88 90 GLN A N 1
ATOM 709 C CA . GLN A 1 90 ? -11.839 -6.132 10.045 1.00 97.88 90 GLN A CA 1
ATOM 710 C C . GLN A 1 90 ? -11.666 -5.257 8.795 1.00 97.88 90 GLN A C 1
ATOM 712 O O . GLN A 1 90 ? -11.008 -5.666 7.840 1.00 97.88 90 GLN A O 1
ATOM 717 N N . ALA A 1 91 ? -12.233 -4.047 8.791 1.00 96.94 91 ALA A N 1
ATOM 718 C CA . ALA A 1 91 ? -12.061 -3.106 7.688 1.00 96.94 91 ALA A CA 1
ATOM 719 C C . ALA A 1 91 ? -10.606 -2.620 7.559 1.00 96.94 91 ALA A C 1
ATOM 721 O O . ALA A 1 91 ? -10.101 -2.513 6.441 1.00 96.94 91 ALA A O 1
ATOM 722 N N . CYS A 1 92 ? -9.918 -2.364 8.677 1.00 97.50 92 CYS A N 1
ATOM 723 C CA . CYS A 1 92 ? -8.491 -2.038 8.679 1.00 97.50 92 CYS A CA 1
ATOM 724 C C . CYS A 1 92 ? -7.654 -3.191 8.117 1.00 97.50 92 CYS A C 1
ATOM 726 O O . CYS A 1 92 ? -6.801 -2.948 7.267 1.00 97.50 92 CYS A O 1
ATOM 728 N N . ASP A 1 93 ? -7.925 -4.431 8.531 1.00 97.69 93 ASP A N 1
ATOM 729 C CA . ASP A 1 93 ? -7.212 -5.612 8.033 1.00 97.69 93 ASP A CA 1
ATOM 730 C C . ASP A 1 93 ? -7.415 -5.796 6.522 1.00 97.69 93 ASP A C 1
ATOM 732 O O . ASP A 1 93 ? -6.457 -6.047 5.788 1.00 97.69 93 ASP A O 1
ATOM 736 N N . ALA A 1 94 ? -8.644 -5.610 6.031 1.00 97.31 94 ALA A N 1
ATOM 737 C CA . ALA A 1 94 ? -8.947 -5.676 4.603 1.00 97.31 94 ALA A CA 1
ATOM 738 C C . ALA A 1 94 ? -8.203 -4.590 3.803 1.00 97.31 94 ALA A C 1
ATOM 740 O O . ALA A 1 94 ? -7.597 -4.885 2.772 1.00 97.31 94 ALA A O 1
ATOM 741 N N . LEU A 1 95 ? -8.187 -3.346 4.297 1.00 97.00 95 LEU A N 1
ATOM 742 C CA . LEU A 1 95 ? -7.433 -2.251 3.675 1.00 97.00 95 LEU A CA 1
ATOM 743 C C . LEU A 1 95 ? -5.919 -2.490 3.727 1.00 97.00 95 LEU A C 1
ATOM 745 O O . LEU A 1 95 ? -5.213 -2.158 2.777 1.00 97.00 95 LEU A O 1
ATOM 749 N N . ALA A 1 96 ? -5.403 -3.091 4.800 1.00 97.69 96 ALA A N 1
ATOM 750 C CA . ALA A 1 96 ? -3.991 -3.440 4.909 1.00 97.69 96 ALA A CA 1
ATOM 751 C C . ALA A 1 96 ? -3.603 -4.507 3.874 1.00 97.69 96 ALA A C 1
ATOM 753 O O . ALA A 1 96 ? -2.577 -4.376 3.208 1.00 97.69 96 ALA A O 1
ATOM 754 N N . GLN A 1 97 ? -4.449 -5.520 3.673 1.00 98.00 97 GLN A N 1
ATOM 755 C CA . GLN A 1 97 ? -4.249 -6.521 2.623 1.00 98.00 97 GLN A CA 1
ATOM 756 C C . GLN A 1 97 ? -4.299 -5.898 1.223 1.00 98.00 97 GLN A C 1
ATOM 758 O O . GLN A 1 97 ? -3.446 -6.201 0.389 1.00 98.00 97 GLN A O 1
ATOM 763 N N . GLN A 1 98 ? -5.253 -4.999 0.969 1.00 97.56 98 GLN A N 1
ATOM 764 C CA . GLN A 1 98 ? -5.341 -4.270 -0.297 1.00 97.56 98 GLN A CA 1
ATOM 765 C C . GLN A 1 98 ? -4.084 -3.424 -0.548 1.00 97.56 98 GLN A C 1
ATOM 767 O O . GLN A 1 98 ? -3.526 -3.456 -1.643 1.00 97.56 98 GLN A O 1
ATOM 772 N N . ARG A 1 99 ? -3.585 -2.725 0.477 1.00 97.88 99 ARG A N 1
ATOM 773 C CA . ARG A 1 99 ? -2.337 -1.955 0.412 1.00 97.88 99 ARG A CA 1
ATOM 774 C C . ARG A 1 99 ? -1.152 -2.829 -0.003 1.00 97.88 99 ARG A C 1
ATOM 776 O O . ARG A 1 99 ? -0.397 -2.437 -0.889 1.00 97.88 99 ARG A O 1
ATOM 783 N N . GLU A 1 100 ? -0.995 -4.009 0.593 1.00 98.19 100 GLU A N 1
ATOM 784 C CA . GLU A 1 100 ? 0.088 -4.937 0.235 1.00 98.19 100 GLU A CA 1
ATOM 785 C C . GLU A 1 100 ? -0.036 -5.451 -1.210 1.00 98.19 100 GLU A C 1
ATOM 787 O O . GLU A 1 100 ? 0.962 -5.554 -1.925 1.00 98.19 100 GLU A O 1
ATOM 792 N N . GLN A 1 101 ? -1.259 -5.702 -1.687 1.00 98.00 101 GLN A N 1
ATOM 793 C CA . GLN A 1 101 ? -1.496 -6.068 -3.087 1.00 98.00 101 GLN A CA 1
ATOM 794 C C . GLN A 1 101 ? -1.089 -4.942 -4.047 1.00 98.00 101 GLN A C 1
ATOM 796 O O . GLN A 1 101 ? -0.407 -5.209 -5.038 1.00 98.00 101 GLN A O 1
ATOM 801 N N . ILE A 1 102 ? -1.445 -3.691 -3.741 1.00 97.88 102 ILE A N 1
ATOM 802 C CA . ILE A 1 102 ? -1.055 -2.524 -4.547 1.00 97.88 102 ILE A CA 1
ATOM 803 C C . ILE A 1 102 ? 0.473 -2.366 -4.555 1.00 97.88 102 ILE A C 1
ATOM 805 O O . ILE A 1 102 ? 1.062 -2.164 -5.614 1.00 97.88 102 ILE A O 1
ATOM 809 N N . ILE A 1 103 ? 1.149 -2.535 -3.413 1.00 97.94 103 ILE A N 1
ATOM 810 C CA . ILE A 1 103 ? 2.621 -2.483 -3.332 1.00 97.94 103 ILE A CA 1
ATOM 811 C C . ILE A 1 103 ? 3.265 -3.544 -4.235 1.00 97.94 103 ILE A C 1
ATOM 813 O O . ILE A 1 103 ? 4.208 -3.245 -4.974 1.00 97.94 103 ILE A O 1
ATOM 817 N N . ALA A 1 104 ? 2.743 -4.772 -4.231 1.00 98.00 104 ALA A N 1
ATOM 818 C CA . ALA A 1 104 ? 3.232 -5.828 -5.114 1.00 98.00 104 ALA A CA 1
ATOM 819 C C . ALA A 1 104 ? 3.037 -5.474 -6.603 1.00 98.00 104 ALA A C 1
ATOM 821 O O . ALA A 1 104 ? 3.935 -5.708 -7.420 1.00 98.00 104 ALA A O 1
ATOM 822 N N . GLN A 1 105 ? 1.897 -4.868 -6.955 1.00 97.75 105 GLN A N 1
ATOM 823 C CA . GLN A 1 105 ? 1.613 -4.395 -8.314 1.00 97.75 105 GLN A CA 1
ATOM 824 C C . GLN A 1 105 ? 2.546 -3.252 -8.732 1.00 97.75 105 GLN A C 1
ATOM 826 O O . GLN A 1 105 ? 3.086 -3.296 -9.837 1.00 97.75 105 GLN A O 1
ATOM 831 N N . ILE A 1 106 ? 2.818 -2.291 -7.843 1.00 98.19 106 ILE A N 1
ATOM 832 C CA . ILE A 1 106 ? 3.797 -1.215 -8.064 1.00 98.19 106 ILE A CA 1
ATOM 833 C C . ILE A 1 106 ? 5.172 -1.810 -8.365 1.00 98.19 106 ILE A C 1
ATOM 835 O O . ILE A 1 106 ? 5.794 -1.448 -9.361 1.00 98.19 106 ILE A O 1
ATOM 839 N N . GLY A 1 107 ? 5.631 -2.784 -7.572 1.00 97.38 107 GLY A N 1
ATOM 840 C CA . GLY A 1 107 ? 6.918 -3.443 -7.807 1.00 97.38 107 GLY A CA 1
ATOM 841 C C . GLY A 1 107 ? 6.996 -4.178 -9.154 1.00 97.38 107 GLY A C 1
ATOM 842 O O . GLY A 1 107 ? 8.062 -4.264 -9.769 1.00 97.38 107 GLY A O 1
ATOM 843 N N . ALA A 1 108 ? 5.882 -4.715 -9.656 1.00 97.06 108 ALA A N 1
ATOM 844 C CA . ALA A 1 108 ? 5.818 -5.290 -10.999 1.00 97.06 108 ALA A CA 1
ATOM 845 C C . ALA A 1 108 ? 5.811 -4.210 -12.097 1.00 97.06 108 ALA A C 1
ATOM 847 O O . ALA A 1 108 ? 6.560 -4.326 -13.069 1.00 97.06 108 ALA A O 1
ATOM 848 N N . ALA A 1 109 ? 5.016 -3.151 -11.928 1.00 96.06 109 ALA A N 1
ATOM 849 C CA . ALA A 1 109 ? 4.922 -2.037 -12.868 1.00 96.06 109 ALA A CA 1
ATOM 850 C C . ALA A 1 109 ? 6.256 -1.291 -13.005 1.00 96.06 109 ALA A C 1
ATOM 852 O O . ALA A 1 109 ? 6.690 -1.005 -14.120 1.00 96.06 109 ALA A O 1
ATOM 853 N N . GLN A 1 110 ? 6.956 -1.063 -11.895 1.00 97.38 110 GLN A N 1
ATOM 854 C CA . GLN A 1 110 ? 8.249 -0.390 -11.888 1.00 97.38 110 GLN A CA 1
ATOM 855 C C . GLN A 1 110 ? 9.311 -1.193 -12.640 1.00 97.38 110 GLN A C 1
ATOM 857 O O . GLN A 1 110 ? 9.955 -0.658 -13.537 1.00 97.38 110 GLN A O 1
ATOM 862 N N . ARG A 1 111 ? 9.391 -2.511 -12.408 1.00 97.19 111 ARG A N 1
ATOM 863 C CA . ARG A 1 111 ? 10.265 -3.396 -13.201 1.00 97.19 111 ARG A CA 1
ATOM 864 C C . ARG A 1 111 ? 9.948 -3.348 -14.698 1.00 97.19 111 ARG A C 1
ATOM 866 O O . ARG A 1 111 ? 10.858 -3.419 -15.521 1.00 97.19 111 ARG A O 1
ATOM 873 N N . ALA A 1 112 ? 8.672 -3.233 -15.065 1.00 94.31 112 ALA A N 1
ATOM 874 C CA . ALA A 1 112 ? 8.269 -3.112 -16.463 1.00 94.31 112 ALA A CA 1
ATOM 875 C C . ALA A 1 112 ? 8.682 -1.764 -17.080 1.00 94.31 112 ALA A C 1
ATOM 877 O O . ALA A 1 112 ? 9.070 -1.734 -18.249 1.00 94.31 112 ALA A O 1
ATOM 878 N N . VAL A 1 113 ? 8.619 -0.666 -16.320 1.00 95.44 113 VAL A N 1
ATOM 879 C CA . VAL A 1 113 ? 9.131 0.648 -16.743 1.00 95.44 113 VAL A CA 1
ATOM 880 C C . VAL A 1 113 ? 10.649 0.593 -16.913 1.00 95.44 113 VAL A C 1
ATOM 882 O O . VAL A 1 113 ? 11.149 0.935 -17.985 1.00 95.44 113 VAL A O 1
ATOM 885 N N . ASP A 1 114 ? 11.368 0.075 -15.918 1.00 95.75 114 ASP A N 1
ATOM 886 C CA . ASP A 1 114 ? 12.830 -0.028 -15.930 1.00 95.75 114 ASP A CA 1
ATOM 887 C C . ASP A 1 114 ? 13.332 -0.843 -17.129 1.00 95.75 114 ASP A C 1
ATOM 889 O O . ASP A 1 114 ? 14.246 -0.421 -17.840 1.00 95.75 114 ASP A O 1
ATOM 893 N N . ALA A 1 115 ? 12.685 -1.975 -17.426 1.00 95.25 115 ALA A N 1
ATOM 894 C CA . ALA A 1 115 ? 13.021 -2.803 -18.583 1.00 95.25 115 ALA A CA 1
ATOM 895 C C . ALA A 1 115 ? 12.884 -2.041 -19.914 1.00 95.25 115 ALA A C 1
ATOM 897 O O . ALA A 1 115 ? 13.691 -2.210 -20.831 1.00 95.25 115 ALA A O 1
ATOM 898 N N . VAL A 1 116 ? 11.872 -1.180 -20.034 1.00 94.56 116 VAL A N 1
ATOM 899 C CA . VAL A 1 116 ? 11.623 -0.404 -21.256 1.00 94.56 116 VAL A CA 1
ATOM 900 C C . VAL A 1 116 ? 12.595 0.756 -21.392 1.00 94.56 116 VAL A C 1
ATOM 902 O O . VAL A 1 116 ? 13.012 1.053 -22.513 1.00 94.56 116 VAL A O 1
ATOM 905 N N . LEU A 1 117 ? 12.973 1.386 -20.279 1.00 93.31 117 LEU A N 1
ATOM 906 C CA . LEU A 1 117 ? 14.007 2.418 -20.254 1.00 93.31 117 LEU A CA 1
ATOM 907 C C . LEU A 1 117 ? 15.373 1.831 -20.625 1.00 93.31 117 LEU A C 1
ATOM 909 O O . LEU A 1 117 ? 16.033 2.358 -21.518 1.00 93.31 117 LEU A O 1
ATOM 913 N N . ALA A 1 118 ? 15.734 0.676 -20.063 1.00 95.19 118 ALA A N 1
ATOM 914 C CA . ALA A 1 118 ? 16.958 -0.032 -20.429 1.00 95.19 118 ALA A CA 1
ATOM 915 C C . ALA A 1 118 ? 16.987 -0.394 -21.926 1.00 95.19 118 ALA A C 1
ATOM 917 O O . ALA A 1 118 ? 17.983 -0.162 -22.615 1.00 95.19 118 ALA A O 1
ATOM 918 N N . HIS A 1 119 ? 15.872 -0.895 -22.470 1.00 95.81 119 HIS A N 1
ATOM 919 C CA . HIS A 1 119 ? 15.765 -1.175 -23.902 1.00 95.81 119 HIS A CA 1
ATOM 920 C C . HIS A 1 119 ? 15.854 0.101 -24.760 1.00 95.81 119 HIS A C 1
ATOM 922 O O . HIS A 1 119 ? 16.477 0.091 -25.825 1.00 95.81 119 HIS A O 1
ATOM 928 N N . LYS A 1 120 ? 15.279 1.223 -24.306 1.00 93.44 120 LYS A N 1
ATOM 929 C CA . LYS A 1 120 ? 15.394 2.530 -24.976 1.00 93.44 120 LYS A CA 1
ATOM 930 C C . LYS A 1 120 ? 16.845 2.994 -25.051 1.00 93.44 120 LYS A C 1
ATOM 932 O O . LYS A 1 120 ? 17.278 3.431 -26.120 1.00 93.44 120 LYS A O 1
ATOM 937 N N . ASP A 1 121 ? 17.598 2.852 -23.968 1.00 94.56 121 ASP A N 1
ATOM 938 C CA . ASP A 1 121 ? 19.015 3.213 -23.922 1.00 94.56 121 ASP A CA 1
ATOM 939 C C . ASP A 1 121 ? 19.859 2.321 -24.837 1.00 94.56 121 ASP A C 1
ATOM 941 O O . ASP A 1 121 ? 20.687 2.822 -25.604 1.00 94.56 121 ASP A O 1
ATOM 945 N N . GLN A 1 122 ? 19.585 1.013 -24.859 1.00 95.12 122 GLN A N 1
ATOM 946 C CA . GLN A 1 122 ? 20.231 0.085 -25.786 1.00 95.12 122 GLN A CA 1
ATOM 947 C C . GLN A 1 122 ? 19.932 0.441 -27.251 1.00 95.12 122 GLN A C 1
ATOM 949 O O . GLN A 1 122 ? 20.850 0.541 -28.069 1.00 95.12 122 GLN A O 1
ATOM 954 N N . ALA A 1 123 ? 18.665 0.690 -27.594 1.00 93.06 123 ALA A N 1
ATOM 955 C CA . ALA A 1 123 ? 18.260 1.086 -28.942 1.00 93.06 123 ALA A CA 1
ATOM 956 C C . ALA A 1 123 ? 18.915 2.409 -29.367 1.00 93.06 123 ALA A C 1
ATOM 958 O O . ALA A 1 123 ? 19.341 2.566 -30.515 1.00 93.06 123 ALA A O 1
ATOM 959 N N . ARG A 1 124 ? 19.050 3.351 -28.428 1.00 93.19 124 ARG A N 1
ATOM 960 C CA . ARG A 1 124 ? 19.737 4.625 -28.644 1.00 93.19 124 ARG A CA 1
ATOM 961 C C . ARG A 1 124 ? 21.224 4.421 -28.929 1.00 93.19 124 ARG A C 1
ATOM 963 O O . ARG A 1 124 ? 21.740 5.015 -29.875 1.00 93.19 124 ARG A O 1
ATOM 970 N N . ALA A 1 125 ? 21.902 3.567 -28.164 1.00 94.31 125 ALA A N 1
ATOM 971 C CA . ALA A 1 125 ? 23.308 3.237 -28.387 1.00 94.31 125 ALA A CA 1
ATOM 972 C C . ALA A 1 125 ? 23.536 2.589 -29.765 1.00 94.31 125 ALA A C 1
ATOM 974 O O . ALA A 1 125 ? 24.447 2.985 -30.496 1.00 94.31 125 ALA A O 1
ATOM 975 N N . VAL A 1 126 ? 22.667 1.651 -30.161 1.00 93.69 126 VAL A N 1
ATOM 976 C CA . VAL A 1 126 ? 22.711 1.012 -31.488 1.00 93.69 126 VAL A CA 1
ATOM 977 C C . VAL A 1 126 ? 22.514 2.039 -32.603 1.00 93.69 126 VAL A C 1
ATOM 979 O O . VAL A 1 126 ? 23.279 2.042 -33.567 1.00 93.69 126 VAL A O 1
ATOM 982 N N . PHE A 1 127 ? 21.545 2.949 -32.459 1.00 92.50 127 PHE A N 1
ATOM 983 C CA . PHE A 1 127 ? 21.309 4.016 -33.433 1.00 92.50 127 PHE A CA 1
ATOM 984 C C . PHE A 1 127 ? 22.542 4.907 -33.622 1.00 92.50 127 PHE A C 1
ATOM 986 O O . PHE A 1 127 ? 22.942 5.169 -34.757 1.00 92.50 127 PHE A O 1
ATOM 993 N N . PHE A 1 128 ? 23.179 5.346 -32.532 1.00 91.69 128 PHE A N 1
ATOM 994 C CA . PHE A 1 128 ? 24.384 6.172 -32.629 1.00 91.69 128 PHE A CA 1
ATOM 995 C C . PHE A 1 128 ? 25.560 5.424 -33.252 1.00 91.69 128 PHE A C 1
ATOM 997 O O . PHE A 1 128 ? 26.252 5.994 -34.092 1.00 91.69 128 PHE A O 1
ATOM 1004 N N . LYS A 1 129 ? 25.759 4.146 -32.908 1.00 92.50 129 LYS A N 1
ATOM 1005 C CA . LYS A 1 129 ? 26.807 3.318 -33.518 1.00 92.50 129 LYS A CA 1
ATOM 1006 C C . LYS A 1 129 ? 26.598 3.160 -35.026 1.00 92.50 129 LYS A C 1
ATOM 1008 O O . LYS A 1 129 ? 27.540 3.342 -35.793 1.00 92.50 129 LYS A O 1
ATOM 1013 N N . ALA A 1 130 ? 25.371 2.860 -35.454 1.00 90.88 130 ALA A N 1
ATOM 1014 C CA . ALA A 1 130 ? 25.032 2.729 -36.870 1.00 90.88 130 ALA A CA 1
ATOM 1015 C C . ALA A 1 130 ? 25.236 4.051 -37.622 1.00 90.88 130 ALA A C 1
ATOM 1017 O O . ALA A 1 130 ? 25.797 4.068 -38.716 1.00 90.88 130 ALA A O 1
ATOM 1018 N N . ARG A 1 131 ? 24.844 5.169 -37.002 1.00 89.44 131 ARG A N 1
ATOM 1019 C CA . ARG A 1 131 ? 25.028 6.499 -37.575 1.00 89.44 131 ARG A CA 1
ATOM 1020 C C . ARG A 1 131 ? 26.504 6.861 -37.735 1.00 89.44 131 ARG A C 1
ATOM 1022 O O . ARG A 1 131 ? 26.900 7.217 -38.839 1.00 89.44 131 ARG A O 1
ATOM 1029 N N . LEU A 1 132 ? 27.317 6.710 -36.689 1.00 89.75 132 LEU A N 1
ATOM 1030 C CA . LEU A 1 132 ? 28.761 6.950 -36.770 1.00 89.75 132 LEU A CA 1
ATOM 1031 C C . LEU A 1 132 ? 29.402 6.072 -37.850 1.00 89.75 132 LEU A C 1
ATOM 1033 O O . LEU A 1 132 ? 30.158 6.572 -38.672 1.00 89.75 132 LEU A O 1
ATOM 1037 N N . SER A 1 133 ? 29.043 4.785 -37.917 1.00 90.56 133 SER A N 1
ATOM 1038 C CA . SER A 1 133 ? 29.536 3.886 -38.967 1.00 90.56 133 SER A CA 1
ATOM 1039 C C . SER A 1 133 ? 29.155 4.353 -40.375 1.00 90.56 133 SER A C 1
ATOM 1041 O O . SER A 1 133 ? 29.951 4.195 -41.296 1.00 90.56 133 SER A O 1
ATOM 1043 N N . SER A 1 134 ? 27.955 4.913 -40.558 1.00 89.06 134 SER A N 1
ATOM 1044 C CA . SER A 1 134 ? 27.534 5.463 -41.850 1.00 89.06 134 SER A CA 1
ATOM 1045 C C . SER A 1 134 ? 28.273 6.754 -42.207 1.00 89.06 134 SER A C 1
ATOM 1047 O O . SER A 1 134 ? 28.655 6.922 -43.359 1.00 89.06 134 SER A O 1
ATOM 1049 N N . GLU A 1 135 ? 28.530 7.625 -41.225 1.00 88.44 135 GLU A N 1
ATOM 1050 C CA . GLU A 1 135 ? 29.300 8.862 -41.404 1.00 88.44 135 GLU A CA 1
ATOM 1051 C C . GLU A 1 135 ? 30.765 8.541 -41.757 1.00 88.44 135 GLU A C 1
ATOM 1053 O O . GLU A 1 135 ? 31.307 9.120 -42.695 1.00 88.44 135 GLU A O 1
ATOM 1058 N N . PHE A 1 136 ? 31.376 7.548 -41.098 1.00 88.00 136 PHE A N 1
ATOM 1059 C CA . PHE A 1 136 ? 32.711 7.052 -41.454 1.00 88.00 136 PHE A CA 1
ATOM 1060 C C . PHE A 1 136 ? 32.762 6.476 -42.868 1.00 88.00 136 PHE A C 1
ATOM 1062 O O . PHE A 1 136 ? 33.672 6.810 -43.619 1.00 88.00 136 PHE A O 1
ATOM 1069 N N . LYS A 1 137 ? 31.782 5.648 -43.251 1.00 89.69 137 LYS A N 1
ATOM 1070 C CA . LYS A 1 137 ? 31.732 5.082 -44.603 1.00 89.69 137 LYS A CA 1
ATOM 1071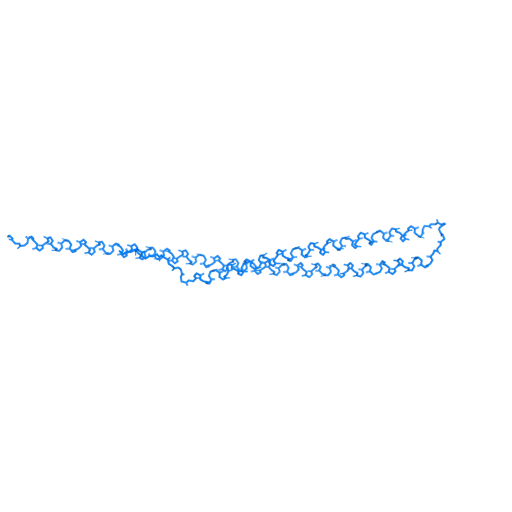 C C . LYS A 1 137 ? 31.603 6.174 -45.669 1.00 89.69 137 LYS A C 1
ATOM 1073 O O . LYS A 1 137 ? 32.305 6.128 -46.665 1.00 89.69 137 LYS A O 1
ATOM 1078 N N . GLN A 1 138 ? 30.761 7.182 -45.436 1.00 89.00 13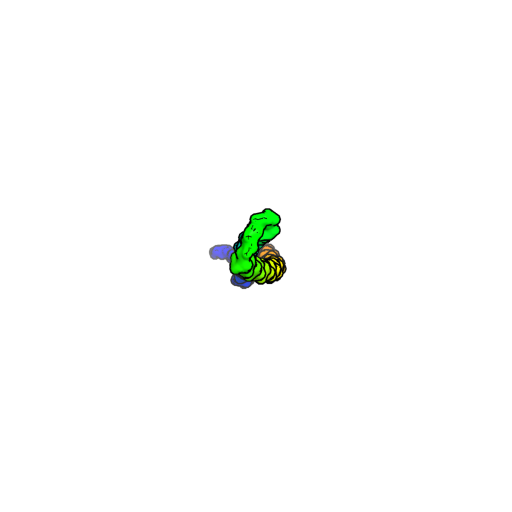8 GLN A N 1
ATOM 1079 C CA . GLN A 1 138 ? 30.635 8.322 -46.349 1.00 89.00 138 GLN A CA 1
ATOM 1080 C C . GLN A 1 138 ? 31.944 9.109 -46.479 1.00 89.00 138 GLN A C 1
ATOM 1082 O O . GLN A 1 138 ? 32.287 9.524 -47.582 1.00 89.00 138 GLN A O 1
ATOM 1087 N N . ALA A 1 139 ? 32.674 9.310 -45.379 1.00 86.81 139 ALA A N 1
ATOM 1088 C CA . ALA A 1 139 ? 33.973 9.977 -45.408 1.00 86.81 139 ALA A CA 1
ATOM 1089 C C . ALA A 1 139 ? 35.032 9.155 -46.167 1.00 86.81 139 ALA A C 1
ATOM 1091 O O . ALA A 1 139 ? 35.802 9.723 -46.938 1.00 86.81 139 ALA A O 1
ATOM 1092 N N . ASP A 1 140 ? 35.044 7.833 -45.984 1.00 89.06 140 ASP A N 1
ATOM 1093 C CA . ASP A 1 140 ? 35.946 6.919 -46.694 1.00 89.06 140 ASP A CA 1
ATOM 1094 C C . ASP A 1 140 ? 35.635 6.866 -48.200 1.00 89.06 140 ASP A C 1
ATOM 1096 O O . ASP A 1 140 ? 36.531 7.020 -49.029 1.00 89.06 140 ASP A O 1
ATOM 1100 N N . ASP A 1 141 ? 34.353 6.770 -48.569 1.00 89.12 141 ASP A N 1
ATOM 1101 C CA . ASP A 1 141 ? 33.896 6.840 -49.962 1.00 89.12 141 ASP A CA 1
ATOM 1102 C C . ASP A 1 141 ? 34.319 8.175 -50.614 1.00 89.12 141 ASP A C 1
ATOM 1104 O O . ASP A 1 141 ? 34.833 8.190 -51.733 1.00 89.12 141 ASP A O 1
ATOM 1108 N N . GLN A 1 142 ? 34.170 9.304 -49.906 1.00 87.31 142 GLN A N 1
ATOM 1109 C CA . GLN A 1 142 ? 34.620 10.621 -50.381 1.00 87.31 142 GLN A CA 1
ATOM 1110 C C . GLN A 1 142 ? 36.138 10.689 -50.565 1.00 87.31 142 GLN A C 1
ATOM 1112 O O . GLN A 1 142 ? 36.616 11.247 -51.554 1.00 87.31 142 GLN A O 1
ATOM 1117 N N . TRP A 1 143 ? 36.901 10.125 -49.629 1.00 86.19 143 TRP A N 1
ATOM 1118 C CA . TRP A 1 143 ? 38.354 10.077 -49.727 1.00 86.19 143 TRP A CA 1
ATOM 1119 C C . TRP A 1 143 ? 38.807 9.227 -50.922 1.00 86.19 143 TRP A C 1
ATOM 1121 O O . TRP A 1 143 ? 39.638 9.685 -51.706 1.00 86.19 143 TRP A O 1
ATOM 1131 N N . ASN A 1 144 ? 38.208 8.050 -51.123 1.00 84.25 144 ASN A N 1
ATOM 1132 C CA . ASN A 1 144 ? 38.494 7.176 -52.262 1.00 84.25 144 ASN A CA 1
ATOM 1133 C C . ASN A 1 144 ? 38.200 7.856 -53.607 1.00 84.25 144 ASN A C 1
ATOM 1135 O O . ASN A 1 144 ? 39.007 7.746 -54.531 1.00 84.25 144 ASN A O 1
ATOM 1139 N N . VAL A 1 145 ? 37.096 8.607 -53.709 1.00 86.31 145 VAL A N 1
ATOM 1140 C CA . VAL A 1 145 ? 36.767 9.407 -54.905 1.00 86.31 145 VAL A CA 1
ATOM 1141 C C . VAL A 1 145 ? 37.829 10.480 -55.166 1.00 86.31 145 VAL A C 1
ATOM 1143 O O . VAL A 1 145 ? 38.287 10.634 -56.294 1.00 86.31 145 VAL A O 1
ATOM 1146 N N . LEU A 1 146 ? 38.277 11.204 -54.136 1.00 84.38 146 LEU A N 1
ATOM 1147 C CA . LEU A 1 146 ? 39.326 12.220 -54.296 1.00 84.38 146 LEU A CA 1
ATOM 1148 C C . LEU A 1 146 ? 40.678 11.618 -54.710 1.00 84.38 146 LEU A C 1
ATOM 1150 O O . LEU A 1 146 ? 41.410 12.239 -55.480 1.00 84.38 146 LEU A O 1
ATOM 1154 N N . GLN A 1 147 ? 41.018 10.424 -54.216 1.00 80.31 147 GLN A N 1
ATOM 1155 C CA . GLN A 1 147 ? 42.234 9.709 -54.619 1.00 80.31 147 GLN A CA 1
ATOM 1156 C C . GLN A 1 147 ? 42.159 9.222 -56.065 1.00 80.31 147 GLN A C 1
ATOM 1158 O O . GLN A 1 147 ? 43.123 9.394 -56.804 1.00 80.31 147 GLN A O 1
ATOM 1163 N N . THR A 1 148 ? 41.014 8.674 -56.487 1.00 78.31 148 THR A N 1
ATOM 1164 C CA . THR A 1 148 ? 40.828 8.227 -57.876 1.00 78.31 148 THR A CA 1
ATOM 1165 C C . THR A 1 148 ? 40.920 9.389 -58.859 1.00 78.31 148 THR A C 1
ATOM 1167 O O . THR A 1 148 ? 41.644 9.270 -59.843 1.00 78.31 148 THR A O 1
ATOM 1170 N N . VAL A 1 149 ? 40.292 10.532 -58.555 1.00 73.38 149 VAL A N 1
ATOM 1171 C CA . VAL A 1 149 ? 40.413 11.760 -59.365 1.00 73.38 149 VAL A CA 1
ATOM 1172 C C . VAL A 1 149 ? 41.869 12.241 -59.443 1.00 73.38 149 VAL A C 1
ATOM 1174 O O . VAL A 1 149 ? 42.353 12.571 -60.521 1.00 73.38 149 VAL A O 1
ATOM 1177 N N . ARG A 1 150 ? 42.612 12.217 -58.326 1.00 71.69 150 ARG A N 1
ATOM 1178 C CA . ARG A 1 150 ? 44.042 12.576 -58.321 1.00 71.69 150 ARG A CA 1
ATOM 1179 C C . ARG A 1 150 ? 44.922 11.621 -59.122 1.00 71.69 150 ARG A C 1
ATOM 1181 O O . ARG A 1 150 ? 45.892 12.078 -59.712 1.00 71.69 150 ARG A O 1
ATOM 1188 N N . SER A 1 151 ? 44.630 10.321 -59.116 1.00 69.00 151 SER A N 1
ATOM 1189 C CA . SER A 1 151 ? 45.386 9.354 -59.918 1.00 69.00 151 SER A CA 1
ATOM 1190 C C . SER A 1 151 ? 45.093 9.484 -61.411 1.00 69.00 151 SER A C 1
ATOM 1192 O O . SER A 1 151 ? 46.012 9.343 -62.203 1.00 69.00 151 SER A O 1
ATOM 1194 N N . THR A 1 152 ? 43.856 9.812 -61.802 1.00 66.00 152 THR A N 1
ATOM 1195 C CA . THR A 1 152 ? 43.511 10.023 -63.217 1.00 66.00 152 THR A CA 1
ATOM 1196 C C . THR A 1 152 ? 44.105 11.305 -63.796 1.00 66.00 152 THR A C 1
ATOM 1198 O O . THR A 1 152 ? 44.498 11.299 -64.955 1.00 66.00 152 THR A O 1
ATOM 1201 N N . ASP A 1 153 ? 44.246 12.369 -63.000 1.00 59.78 153 ASP A N 1
ATOM 1202 C CA . ASP A 1 153 ? 44.917 13.609 -63.435 1.00 59.78 153 ASP A CA 1
ATOM 1203 C C . ASP A 1 153 ? 46.457 13.470 -63.492 1.00 59.78 153 ASP A C 1
ATOM 1205 O O . ASP A 1 153 ? 47.147 14.344 -64.013 1.00 59.78 153 ASP A O 1
ATOM 1209 N N . GLY A 1 154 ? 47.018 12.389 -62.934 1.00 57.50 154 GLY A N 1
ATOM 1210 C CA . GLY A 1 154 ? 48.460 12.118 -62.901 1.00 57.50 154 GLY A CA 1
ATOM 1211 C C . GLY A 1 154 ? 48.999 11.288 -64.072 1.00 57.50 154 GLY A C 1
ATOM 1212 O O . GLY A 1 154 ? 50.215 11.198 -64.207 1.00 57.50 154 GLY A O 1
ATOM 1213 N N . ASP A 1 155 ? 48.126 10.714 -64.907 1.00 50.91 155 ASP A N 1
ATOM 1214 C CA . ASP A 1 155 ? 48.480 9.843 -66.045 1.00 50.91 155 ASP A CA 1
ATOM 1215 C C . ASP A 1 155 ? 48.595 10.600 -67.397 1.00 50.91 155 ASP A C 1
ATOM 1217 O O . ASP A 1 155 ? 48.733 9.978 -68.449 1.00 50.91 155 ASP A O 1
ATOM 1221 N N . GLU A 1 156 ? 48.574 11.941 -67.400 1.00 50.44 156 GLU A N 1
ATOM 1222 C CA . GLU A 1 156 ? 48.758 12.778 -68.609 1.00 50.44 156 GLU A CA 1
ATOM 1223 C C . GLU A 1 156 ? 50.204 13.280 -68.854 1.00 50.44 156 GLU A C 1
ATOM 1225 O O . GLU A 1 156 ? 50.405 14.224 -69.622 1.00 50.44 156 GLU A O 1
ATOM 1230 N N . TYR A 1 157 ? 51.234 12.645 -68.278 1.00 43.59 157 TYR A N 1
ATOM 1231 C CA . TYR A 1 157 ? 52.644 12.951 -68.597 1.00 43.59 157 TYR A CA 1
ATOM 1232 C C . TYR A 1 157 ? 53.497 11.721 -68.905 1.00 43.59 157 TYR A C 1
ATOM 1234 O O . TYR A 1 157 ? 53.588 10.821 -68.042 1.00 43.59 157 TYR A O 1
#

pLDDT: mean 90.51, std 11.07, range [43.59, 98.19]

Radius of gyration: 37.45 Å; chains: 1; bounding box: 85×25×117 Å